Protein AF-A0A349W9L9-F1 (afdb_monomer_lite)

Foldseek 3Di:
DLVVVVVVVCVLCVVLVVQLVVCVVVVNNVSNVCSVVVVVVVVVVVLVVVQVVDDPHGPVVPDDPLCVLVVVLVVVLVVLVVVCVVVVDPDDDVNHDDPSVVVNVVSVVVSSVSCVVPVD

Radius of gyration: 16.45 Å; chains: 1; bounding box: 37×28×47 Å

Secondary structure (DSSP, 8-state):
-HHHHHHHHHHHHHHHHHHHHHHHHTT-HHHHHHHHHHHHHHHHHHHHHHHHH--SS-GGGSS-THHHHHHHHHHHHHHHHHHHHHH-----BTTTB-HHHHHHHHHHHHHHHHHHHH--

pLDDT: mean 88.68, std 7.07, range [53.38, 96.75]

Structure (mmCIF, N/CA/C/O backbone):
data_AF-A0A349W9L9-F1
#
_entry.id   AF-A0A349W9L9-F1
#
loop_
_atom_site.group_PDB
_atom_site.id
_atom_site.type_symbol
_atom_site.label_atom_id
_atom_site.label_alt_id
_atom_site.label_comp_id
_atom_site.label_asym_id
_atom_site.label_entity_id
_atom_site.label_seq_id
_atom_site.pdbx_PDB_ins_code
_atom_site.Cartn_x
_atom_site.Cartn_y
_atom_site.Cartn_z
_atom_site.occupancy
_atom_site.B_iso_or_equiv
_atom_site.auth_seq_id
_atom_site.auth_comp_id
_atom_site.auth_asym_id
_atom_site.auth_atom_id
_atom_site.pdbx_PDB_model_num
ATOM 1 N N . SER A 1 1 ? 17.376 -4.689 -6.499 1.00 69.44 1 SER A N 1
ATOM 2 C CA . SER A 1 1 ? 17.835 -4.721 -5.086 1.00 69.44 1 SER A CA 1
ATOM 3 C C . SER A 1 1 ? 16.663 -4.558 -4.128 1.00 69.44 1 SER A C 1
ATOM 5 O O . SER A 1 1 ? 16.180 -3.448 -3.914 1.00 69.44 1 SER A O 1
ATOM 7 N N . PHE A 1 2 ? 16.225 -5.676 -3.545 1.00 75.62 2 PHE A N 1
ATOM 8 C CA . PHE A 1 2 ? 15.116 -5.780 -2.587 1.00 75.62 2 PHE A CA 1
ATOM 9 C C . PHE A 1 2 ? 15.230 -4.829 -1.379 1.00 75.62 2 PHE A C 1
ATOM 11 O O . PHE A 1 2 ? 14.248 -4.221 -0.951 1.00 75.62 2 PHE A O 1
ATOM 18 N N . VAL A 1 3 ? 16.445 -4.661 -0.847 1.00 81.00 3 VAL A N 1
ATOM 19 C CA . VAL A 1 3 ? 16.697 -3.812 0.328 1.00 81.00 3 VAL A CA 1
ATOM 20 C C . VAL A 1 3 ? 16.388 -2.346 0.017 1.00 81.00 3 VAL A C 1
ATOM 22 O O . VAL A 1 3 ? 15.706 -1.687 0.796 1.00 81.00 3 VAL A O 1
ATOM 25 N N . GLY A 1 4 ? 16.813 -1.848 -1.150 1.00 83.38 4 GLY A N 1
ATOM 26 C CA . GLY A 1 4 ? 16.541 -0.470 -1.571 1.00 83.38 4 GLY A CA 1
ATOM 27 C C . GLY A 1 4 ? 15.044 -0.181 -1.691 1.00 83.38 4 GLY A C 1
ATOM 28 O O . GLY A 1 4 ? 14.569 0.809 -1.141 1.00 83.38 4 GLY A O 1
ATOM 29 N N . SER A 1 5 ? 14.283 -1.082 -2.323 1.00 80.69 5 SER A N 1
ATOM 30 C CA . SER A 1 5 ? 12.825 -0.941 -2.436 1.00 80.69 5 SER A CA 1
ATOM 31 C C . SER A 1 5 ? 12.119 -0.939 -1.079 1.00 80.69 5 SER A C 1
ATOM 33 O O . SER A 1 5 ? 11.183 -0.168 -0.889 1.00 80.69 5 SER A O 1
ATOM 35 N N . LEU A 1 6 ? 12.586 -1.742 -0.115 1.00 84.19 6 LEU A N 1
ATOM 36 C CA . LEU A 1 6 ? 12.011 -1.775 1.230 1.00 84.19 6 LEU A CA 1
ATOM 37 C C . LEU A 1 6 ? 12.249 -0.458 1.982 1.00 84.19 6 LEU A C 1
ATOM 39 O O . LEU A 1 6 ? 11.324 0.081 2.583 1.00 84.19 6 LEU A O 1
ATOM 43 N N . PHE A 1 7 ? 13.470 0.079 1.932 1.00 87.44 7 PHE A N 1
ATOM 44 C CA . PHE A 1 7 ? 13.791 1.350 2.588 1.00 87.44 7 PHE A CA 1
ATOM 45 C C . PHE A 1 7 ? 13.044 2.530 1.971 1.00 87.44 7 PHE A C 1
ATOM 47 O O . PHE A 1 7 ? 12.542 3.371 2.715 1.00 87.44 7 PHE A O 1
ATOM 54 N N . VAL A 1 8 ? 12.932 2.580 0.640 1.00 89.25 8 VAL A N 1
ATOM 55 C CA . VAL A 1 8 ? 12.140 3.610 -0.045 1.00 89.25 8 VAL A CA 1
ATOM 56 C C . VAL A 1 8 ? 10.678 3.515 0.384 1.00 89.25 8 VAL A C 1
ATOM 58 O O . VAL A 1 8 ? 10.137 4.513 0.844 1.00 89.25 8 VAL A O 1
ATOM 61 N N . ALA A 1 9 ? 10.078 2.318 0.343 1.00 86.12 9 ALA A N 1
ATOM 62 C CA . ALA A 1 9 ? 8.689 2.107 0.755 1.00 86.12 9 ALA A CA 1
ATOM 63 C C . ALA A 1 9 ? 8.432 2.538 2.209 1.00 86.12 9 ALA A C 1
ATOM 65 O O . ALA A 1 9 ? 7.428 3.190 2.496 1.00 86.12 9 ALA A O 1
ATOM 66 N N . MET A 1 10 ? 9.349 2.218 3.127 1.00 88.69 10 MET A N 1
AT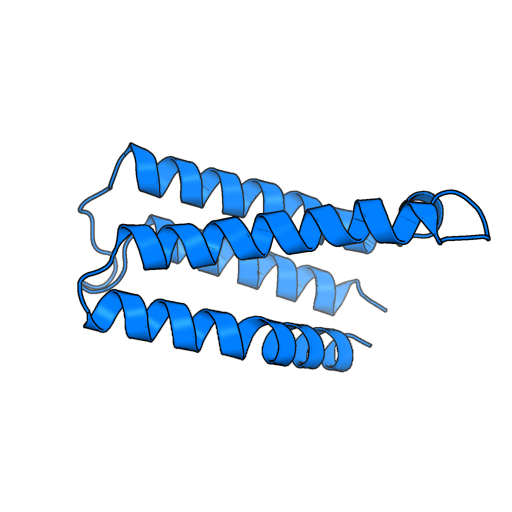OM 67 C CA . MET A 1 10 ? 9.291 2.672 4.520 1.00 88.69 10 MET A CA 1
ATOM 68 C C . MET A 1 10 ? 9.367 4.200 4.609 1.00 88.69 10 MET A C 1
ATOM 70 O O . MET A 1 10 ? 8.511 4.826 5.228 1.00 88.69 10 MET A O 1
ATOM 74 N N . ALA A 1 11 ? 10.358 4.819 3.965 1.00 91.44 11 ALA A N 1
ATOM 75 C CA . ALA A 1 11 ? 10.546 6.267 4.002 1.00 91.44 11 ALA A CA 1
ATOM 76 C C . ALA A 1 11 ? 9.323 7.027 3.466 1.00 91.44 11 ALA A C 1
ATOM 78 O O . ALA A 1 11 ? 8.933 8.036 4.050 1.00 91.44 11 ALA A O 1
ATOM 79 N N . THR A 1 12 ? 8.688 6.516 2.409 1.00 88.56 12 THR A N 1
ATOM 80 C CA . THR A 1 12 ? 7.496 7.116 1.797 1.00 88.56 12 THR A CA 1
ATOM 81 C C . THR A 1 12 ? 6.194 6.831 2.537 1.00 88.56 12 THR A C 1
ATOM 83 O O . THR A 1 12 ? 5.195 7.395 2.138 1.00 88.56 12 THR A O 1
ATOM 86 N N . THR A 1 13 ? 6.167 5.936 3.534 1.00 91.06 13 THR A N 1
ATOM 87 C CA . THR A 1 1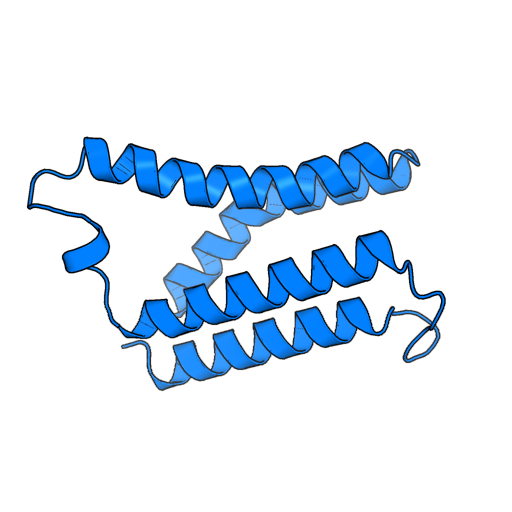3 ? 4.941 5.591 4.293 1.00 91.06 13 THR A CA 1
ATOM 88 C C . THR A 1 13 ? 4.983 6.036 5.757 1.00 91.06 13 THR A C 1
ATOM 90 O O . THR A 1 13 ? 3.957 6.070 6.443 1.00 91.06 13 THR A O 1
ATOM 93 N N . LEU A 1 14 ? 6.169 6.380 6.271 1.00 92.94 14 LEU A N 1
ATOM 94 C CA . LEU A 1 14 ? 6.349 6.912 7.623 1.00 92.94 14 LEU A CA 1
ATOM 95 C C . LEU A 1 14 ? 5.508 8.178 7.896 1.00 92.94 14 LEU A C 1
ATOM 97 O O . LEU A 1 14 ? 4.879 8.238 8.959 1.00 92.94 14 LEU A O 1
ATOM 101 N N . PRO A 1 15 ? 5.477 9.187 7.000 1.00 90.81 15 PRO A N 1
ATOM 102 C CA . PRO A 1 15 ? 4.669 10.390 7.204 1.00 90.81 15 PRO A CA 1
ATOM 103 C C . PRO A 1 15 ? 3.173 10.079 7.351 1.00 90.81 15 PRO A C 1
ATOM 105 O O . PRO A 1 15 ? 2.512 10.579 8.262 1.00 90.81 15 PRO A O 1
ATOM 108 N N . GLU A 1 16 ? 2.642 9.193 6.517 1.00 92.56 16 GLU A N 1
ATOM 109 C CA . GLU A 1 16 ? 1.245 8.770 6.506 1.00 92.56 16 GLU A CA 1
ATOM 110 C C . GLU A 1 16 ? 0.891 8.028 7.791 1.00 92.56 16 GLU A C 1
ATOM 112 O O . GLU A 1 16 ? -0.186 8.243 8.353 1.00 92.56 16 GLU A O 1
ATOM 117 N N . LEU A 1 17 ? 1.792 7.182 8.294 1.00 93.44 17 LEU A N 1
ATOM 118 C CA . LEU A 1 17 ? 1.623 6.526 9.590 1.00 93.44 17 LEU A CA 1
ATOM 119 C C . LEU A 1 17 ? 1.549 7.555 10.722 1.00 93.44 17 LEU A C 1
ATOM 121 O O . LEU A 1 17 ? 0.675 7.449 11.584 1.00 93.44 17 LEU A O 1
ATOM 125 N N . ALA A 1 18 ? 2.408 8.577 10.708 1.00 95.62 18 ALA A N 1
ATOM 126 C CA . ALA A 1 18 ? 2.390 9.639 11.711 1.00 95.62 18 ALA A CA 1
ATOM 127 C C . ALA A 1 18 ? 1.073 10.438 11.688 1.00 95.62 18 ALA A C 1
ATOM 129 O O . ALA A 1 18 ? 0.482 10.685 12.747 1.00 95.62 18 ALA A O 1
ATOM 130 N N . VAL A 1 19 ? 0.570 10.787 10.498 1.00 95.25 19 VAL A N 1
ATOM 131 C CA . VAL A 1 19 ? -0.720 11.479 10.321 1.00 95.25 19 VAL A CA 1
ATOM 132 C C . VAL A 1 19 ? -1.879 10.594 10.782 1.00 95.25 19 VAL A C 1
ATOM 134 O O . VAL A 1 19 ? -2.717 11.038 11.566 1.00 95.25 19 VAL A O 1
ATOM 137 N N . THR A 1 20 ? -1.893 9.323 10.378 1.00 94.75 20 THR A N 1
ATOM 138 C CA . THR A 1 20 ? -2.938 8.356 10.753 1.00 94.75 20 THR A CA 1
ATOM 139 C C . THR A 1 20 ? -3.002 8.172 12.269 1.00 94.75 20 THR A C 1
ATOM 141 O O . THR A 1 20 ? -4.077 8.262 12.859 1.00 94.75 20 THR A O 1
ATOM 144 N N . LEU A 1 21 ? -1.859 7.970 12.934 1.00 95.75 21 LEU A N 1
ATOM 145 C CA . LEU A 1 21 ? -1.794 7.828 14.392 1.00 95.75 21 LEU A CA 1
ATOM 146 C C . LEU A 1 21 ? -2.255 9.096 15.117 1.00 95.75 21 LEU A C 1
ATOM 148 O O . LEU A 1 21 ? -2.936 9.007 16.140 1.00 95.75 21 LEU A O 1
ATOM 152 N N . SER A 1 22 ? -1.907 10.269 14.592 1.00 96.75 22 SER A N 1
ATOM 153 C CA . SER A 1 22 ? -2.344 11.549 15.152 1.00 96.75 22 SER A CA 1
ATOM 154 C C . SER A 1 22 ? -3.858 11.726 15.020 1.00 96.75 22 SER A C 1
ATOM 156 O O . SER A 1 22 ? -4.519 12.051 16.004 1.00 96.75 22 SER A O 1
ATOM 158 N N . ALA A 1 23 ? -4.432 11.415 13.855 1.00 96.69 23 ALA A N 1
ATOM 159 C CA . ALA A 1 23 ? -5.876 11.449 13.628 1.00 96.69 23 ALA A CA 1
ATOM 160 C C . ALA A 1 23 ? -6.632 10.481 14.556 1.00 96.69 23 ALA A C 1
ATOM 162 O O . ALA A 1 23 ? -7.630 10.863 15.167 1.00 96.69 23 ALA A O 1
ATOM 163 N N . LEU A 1 24 ? -6.115 9.260 14.747 1.00 94.31 24 LEU A N 1
ATOM 164 C CA . LEU A 1 24 ? -6.674 8.288 15.693 1.00 94.31 24 LEU A CA 1
ATOM 165 C C . LEU A 1 24 ? -6.680 8.811 17.136 1.00 94.31 24 LEU A C 1
ATOM 167 O O . LEU A 1 24 ? -7.679 8.656 17.836 1.00 94.31 24 LEU A O 1
ATOM 171 N N . ARG A 1 25 ? -5.596 9.462 17.581 1.00 96.19 25 ARG A N 1
ATOM 172 C CA . ARG A 1 25 ? -5.505 10.068 18.925 1.00 96.19 25 ARG A CA 1
ATOM 173 C C . ARG A 1 25 ? -6.499 11.208 19.133 1.00 96.19 25 ARG A C 1
ATOM 175 O O . ARG A 1 25 ? -6.941 11.421 20.255 1.00 96.19 25 ARG A O 1
ATOM 182 N N . LEU A 1 26 ? -6.853 11.913 18.063 1.00 96.62 26 LEU A N 1
ATOM 183 C CA . LEU A 1 26 ? -7.852 12.982 18.069 1.00 96.62 26 LEU A CA 1
ATOM 184 C C . LEU A 1 26 ? -9.293 12.460 17.919 1.00 96.62 26 LEU A C 1
ATOM 186 O O . LEU A 1 26 ? -10.225 13.256 17.882 1.00 96.62 26 LEU A O 1
ATOM 190 N N . GLY A 1 27 ? -9.498 11.141 17.807 1.00 94.56 27 GLY A N 1
ATOM 191 C CA . GLY A 1 27 ? -10.815 10.545 17.555 1.00 94.56 27 GLY A CA 1
ATOM 192 C C . GLY A 1 27 ? -11.336 10.759 16.128 1.00 94.56 27 GLY A C 1
ATOM 193 O O . GLY A 1 27 ? -12.482 10.423 15.836 1.00 94.56 27 GLY A O 1
ATOM 194 N N . ALA A 1 28 ? -10.506 11.278 15.221 1.00 96.12 28 ALA A N 1
ATOM 195 C CA . ALA A 1 28 ? -10.853 11.576 13.836 1.00 96.12 28 ALA A CA 1
ATOM 196 C C . ALA A 1 28 ? -10.692 10.330 12.944 1.00 96.12 28 ALA A C 1
ATOM 198 O O . ALA A 1 28 ? -9.807 10.259 12.089 1.00 96.12 28 ALA A O 1
ATOM 199 N N . LEU A 1 29 ? -11.545 9.322 13.157 1.00 91.62 29 LEU A N 1
ATOM 200 C CA . LEU A 1 29 ? -11.491 8.044 12.431 1.00 91.62 29 LEU A CA 1
ATOM 201 C C . LEU A 1 29 ? -11.641 8.210 10.914 1.00 91.62 29 LEU A C 1
ATOM 203 O O . LEU A 1 29 ? -10.890 7.593 10.162 1.00 91.62 29 LEU A O 1
ATOM 207 N N . ASP A 1 30 ? -12.553 9.071 10.464 1.00 93.19 30 ASP A N 1
ATOM 208 C CA . ASP A 1 30 ? -12.776 9.301 9.031 1.00 93.19 30 ASP A CA 1
ATOM 209 C C . ASP A 1 30 ? -11.547 9.931 8.361 1.00 93.19 30 ASP A C 1
ATOM 211 O O . ASP A 1 30 ? -11.195 9.567 7.241 1.00 93.19 30 ASP A O 1
ATOM 215 N N . MET A 1 31 ? -10.831 10.807 9.076 1.00 95.81 31 MET A N 1
ATOM 216 C CA . MET A 1 31 ? -9.568 11.386 8.609 1.00 95.81 31 MET A CA 1
ATOM 217 C C . MET A 1 31 ? -8.465 10.328 8.532 1.00 95.81 31 MET A C 1
ATOM 219 O O . MET A 1 31 ? -7.723 10.289 7.555 1.00 95.81 31 MET A O 1
ATOM 223 N N . ALA A 1 32 ? -8.369 9.446 9.532 1.00 93.81 32 ALA A N 1
ATOM 224 C CA . ALA A 1 32 ? -7.399 8.354 9.527 1.00 93.81 32 ALA A CA 1
ATOM 225 C C . ALA A 1 32 ? -7.631 7.397 8.342 1.00 93.81 32 ALA A C 1
ATOM 227 O O . ALA A 1 32 ? -6.686 7.038 7.641 1.00 93.81 32 ALA A O 1
ATOM 228 N N . ILE A 1 33 ? -8.888 7.025 8.076 1.00 92.50 33 ILE A N 1
ATOM 229 C CA . ILE A 1 33 ? -9.261 6.170 6.938 1.00 92.50 33 ILE A CA 1
ATOM 230 C C . ILE A 1 33 ? -9.019 6.898 5.610 1.00 92.50 33 ILE A C 1
ATOM 232 O O . ILE A 1 33 ? -8.454 6.312 4.686 1.00 92.50 33 ILE A O 1
ATOM 236 N N . GLY A 1 34 ? -9.406 8.173 5.525 1.00 93.88 34 GLY A N 1
ATOM 237 C CA . GLY A 1 34 ? -9.200 9.012 4.347 1.00 93.88 34 GLY A CA 1
ATOM 238 C C . GLY A 1 34 ? -7.724 9.168 3.990 1.00 93.88 34 GLY A C 1
ATOM 239 O O . GLY A 1 34 ? -7.374 9.041 2.822 1.00 93.88 34 GLY A O 1
ATOM 240 N N . ASN A 1 35 ? -6.851 9.349 4.984 1.00 94.69 35 ASN A N 1
ATOM 241 C CA . ASN A 1 35 ? -5.403 9.377 4.786 1.00 94.69 35 ASN A CA 1
ATOM 242 C C . ASN A 1 35 ? -4.886 8.035 4.241 1.00 94.69 35 ASN A C 1
ATOM 244 O O . ASN A 1 35 ? -4.211 8.003 3.219 1.00 94.69 35 ASN A O 1
ATOM 248 N N . LEU A 1 36 ? -5.260 6.912 4.867 1.00 91.75 36 LEU A N 1
ATOM 249 C CA . LEU A 1 36 ? -4.803 5.583 4.445 1.00 91.75 36 LEU A CA 1
ATOM 250 C C . LEU A 1 36 ? -5.219 5.233 3.007 1.00 91.75 36 LEU A C 1
ATOM 252 O O . LEU A 1 36 ? -4.393 4.775 2.216 1.00 91.75 36 LEU A O 1
ATOM 256 N N . LEU A 1 37 ? -6.495 5.418 2.659 1.00 92.44 37 LEU A N 1
ATOM 257 C CA . LEU A 1 37 ? -7.002 5.078 1.325 1.00 92.44 37 LEU A CA 1
ATOM 258 C C . LEU A 1 37 ? -6.609 6.124 0.278 1.00 92.44 37 LEU A C 1
ATOM 260 O O . LEU A 1 37 ? -6.258 5.761 -0.845 1.00 92.44 37 LEU A O 1
ATOM 264 N N . GLY A 1 38 ? -6.622 7.404 0.652 1.00 93.62 38 GLY A N 1
ATOM 265 C CA . GLY A 1 38 ? -6.239 8.517 -0.211 1.00 93.62 38 GLY A CA 1
ATOM 266 C C . GLY A 1 38 ? -4.783 8.432 -0.655 1.00 93.62 38 GLY A C 1
ATOM 267 O O . GLY A 1 38 ? -4.518 8.555 -1.848 1.00 93.62 38 GLY A O 1
ATOM 268 N N . SER A 1 39 ? -3.849 8.127 0.253 1.00 92.50 39 SER A N 1
ATOM 269 C CA . SER A 1 39 ? -2.432 7.960 -0.104 1.00 92.50 39 SER A CA 1
ATOM 270 C C . SER A 1 39 ? -2.199 6.769 -1.038 1.00 92.50 39 SER A C 1
ATOM 272 O O . SER A 1 39 ? -1.421 6.874 -1.982 1.00 92.50 39 SER A O 1
ATOM 274 N N . ASN A 1 40 ? -2.915 5.651 -0.854 1.00 92.00 40 ASN A N 1
ATOM 275 C CA . ASN A 1 40 ? -2.837 4.521 -1.791 1.00 92.00 40 ASN A CA 1
ATOM 276 C C . ASN A 1 40 ? -3.356 4.896 -3.188 1.00 92.00 40 ASN A C 1
ATOM 278 O O . ASN A 1 40 ? -2.735 4.544 -4.189 1.00 92.00 40 ASN A O 1
ATOM 282 N N . LEU A 1 41 ? -4.465 5.637 -3.265 1.00 93.62 41 LEU A N 1
ATOM 283 C CA . LEU A 1 41 ? -5.003 6.127 -4.534 1.00 93.62 41 LEU A CA 1
ATOM 284 C C . LEU A 1 41 ? -4.044 7.112 -5.218 1.00 93.62 41 LEU A C 1
ATOM 286 O O . LEU A 1 41 ? -3.826 7.026 -6.427 1.00 93.62 41 LEU A O 1
ATOM 290 N N . PHE A 1 42 ? -3.449 8.025 -4.449 1.00 93.25 42 PHE A N 1
ATOM 291 C CA . PHE A 1 42 ? -2.462 8.981 -4.942 1.00 93.25 42 PHE A CA 1
ATOM 292 C C . PHE A 1 42 ? -1.235 8.276 -5.531 1.00 93.25 42 PHE A C 1
ATOM 294 O O . PHE A 1 42 ? -0.833 8.603 -6.645 1.00 93.25 42 PHE A O 1
ATOM 301 N N . ASN A 1 43 ? -0.717 7.243 -4.859 1.00 91.31 43 ASN A N 1
ATOM 302 C CA . ASN A 1 43 ? 0.414 6.453 -5.353 1.00 91.31 43 ASN A CA 1
ATOM 303 C C . ASN A 1 43 ? 0.133 5.812 -6.722 1.00 91.31 43 ASN A C 1
ATOM 305 O O . ASN A 1 43 ? 0.985 5.859 -7.603 1.00 91.31 43 ASN A O 1
ATOM 309 N N . VAL A 1 44 ? -1.065 5.254 -6.934 1.00 90.69 44 VAL A N 1
ATOM 310 C CA . VAL A 1 44 ? -1.450 4.695 -8.246 1.00 90.69 44 VAL A CA 1
ATOM 311 C C . VAL A 1 44 ? -1.636 5.800 -9.287 1.00 90.69 44 VAL A C 1
ATOM 313 O O . VAL A 1 44 ? -1.254 5.637 -10.443 1.00 90.69 44 VAL A O 1
ATOM 316 N N . THR A 1 45 ? -2.189 6.943 -8.881 1.00 93.50 45 THR A N 1
ATOM 317 C CA . THR A 1 45 ? -2.402 8.091 -9.774 1.00 93.50 45 THR A CA 1
ATOM 318 C C . THR A 1 45 ? -1.079 8.657 -10.283 1.00 93.50 45 THR A C 1
ATOM 320 O O . THR A 1 45 ? -0.984 8.984 -11.463 1.00 93.50 45 THR A O 1
ATOM 323 N N . ILE A 1 46 ? -0.045 8.725 -9.436 1.00 93.19 46 ILE A N 1
ATOM 324 C CA . ILE A 1 46 ? 1.291 9.173 -9.853 1.00 93.19 46 ILE A CA 1
ATOM 325 C C . ILE A 1 46 ? 1.833 8.300 -10.980 1.00 93.19 46 ILE A C 1
ATOM 327 O O . ILE A 1 46 ? 2.357 8.852 -11.933 1.00 93.19 46 ILE A O 1
ATOM 331 N N . VAL A 1 47 ? 1.639 6.978 -10.949 1.00 90.94 47 VAL A N 1
ATOM 332 C CA . VAL A 1 47 ? 2.113 6.098 -12.034 1.00 90.94 47 VAL A CA 1
ATOM 333 C C . VAL A 1 47 ? 1.488 6.476 -13.383 1.00 90.94 47 VAL A C 1
ATOM 335 O O . VAL A 1 47 ? 2.172 6.471 -14.402 1.00 90.94 47 VAL A O 1
ATOM 338 N N . ALA A 1 48 ? 0.205 6.849 -13.399 1.00 90.69 48 ALA A N 1
ATOM 339 C CA . ALA A 1 48 ? -0.460 7.314 -14.617 1.00 90.69 48 ALA A CA 1
ATOM 340 C C . ALA A 1 48 ? 0.067 8.679 -15.091 1.00 90.69 48 ALA A C 1
ATOM 342 O O . ALA A 1 48 ? 0.132 8.939 -16.290 1.00 90.69 48 ALA A O 1
ATOM 343 N N . VAL A 1 49 ? 0.447 9.555 -14.158 1.00 93.25 49 VAL A N 1
ATOM 344 C CA . VAL A 1 49 ? 1.102 10.828 -1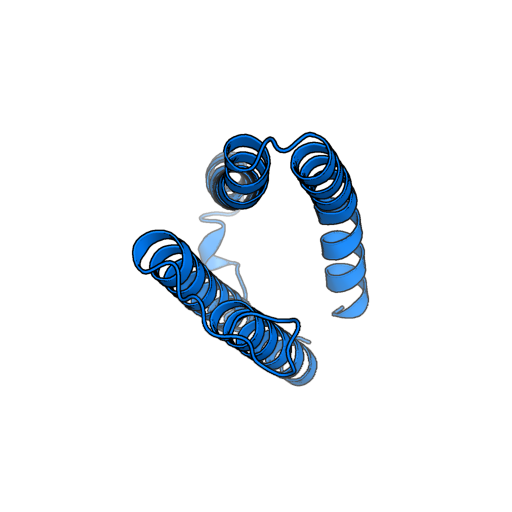4.484 1.00 93.25 49 VAL A CA 1
ATOM 345 C C . VAL A 1 49 ? 2.518 10.584 -15.008 1.00 93.25 49 VAL A C 1
ATOM 347 O O . VAL A 1 49 ? 2.898 11.189 -16.005 1.00 93.25 49 VAL A O 1
ATOM 350 N N . ASP A 1 50 ? 3.278 9.681 -14.392 1.00 92.19 50 ASP A N 1
ATOM 351 C CA . ASP A 1 50 ? 4.640 9.321 -14.791 1.00 92.19 50 ASP A CA 1
ATOM 352 C C . ASP A 1 50 ? 4.676 8.740 -16.210 1.00 92.19 50 ASP A C 1
ATOM 354 O O . ASP A 1 50 ? 5.574 9.077 -16.984 1.00 92.19 50 ASP A O 1
ATOM 358 N N . ASP A 1 51 ? 3.669 7.945 -16.587 1.00 91.75 51 ASP A N 1
ATOM 359 C CA . ASP A 1 51 ? 3.514 7.405 -17.945 1.00 91.75 51 ASP A CA 1
ATOM 360 C C . ASP A 1 51 ? 3.440 8.520 -19.008 1.00 91.75 51 ASP A C 1
ATOM 362 O O . ASP A 1 51 ? 4.020 8.389 -20.082 1.00 91.75 51 ASP A O 1
ATOM 366 N N . LEU A 1 52 ? 2.845 9.680 -18.691 1.00 90.88 52 LEU A N 1
ATOM 367 C CA . LEU A 1 52 ? 2.780 10.829 -19.610 1.00 90.88 52 LEU A CA 1
ATOM 368 C C . LEU A 1 52 ? 4.160 11.441 -19.908 1.00 90.88 52 LEU A C 1
ATOM 370 O O . LEU A 1 52 ? 4.369 12.030 -20.971 1.00 90.88 52 LEU A O 1
ATOM 374 N N . PHE A 1 53 ? 5.101 11.331 -18.971 1.00 92.31 53 PHE A N 1
ATOM 375 C CA . PHE A 1 53 ? 6.464 11.848 -19.115 1.00 92.31 53 PHE A CA 1
ATOM 376 C C . PHE A 1 53 ? 7.465 10.770 -19.553 1.00 92.31 53 PHE A C 1
ATOM 378 O O . PHE A 1 53 ? 8.621 11.092 -19.861 1.00 92.31 53 PHE A O 1
ATOM 385 N N . TYR A 1 54 ? 7.036 9.508 -19.615 1.00 91.69 54 TYR A N 1
ATOM 386 C CA . TYR A 1 54 ? 7.860 8.384 -20.025 1.00 91.69 54 TYR A CA 1
ATOM 387 C C . TYR A 1 54 ? 8.058 8.389 -21.549 1.00 91.69 54 TYR A C 1
ATOM 389 O O . TYR A 1 54 ? 7.140 8.210 -22.339 1.00 91.69 54 TYR A O 1
ATOM 397 N N . ARG A 1 55 ? 9.294 8.658 -21.985 1.00 86.94 55 ARG A N 1
ATOM 398 C CA . ARG A 1 55 ? 9.658 8.813 -23.410 1.00 86.94 55 ARG A CA 1
ATOM 399 C C . ARG A 1 55 ? 9.920 7.510 -24.182 1.00 86.94 55 ARG A C 1
ATOM 401 O O . ARG A 1 55 ? 9.709 7.527 -25.393 1.00 86.94 55 ARG A O 1
ATOM 408 N N . PRO A 1 56 ? 10.426 6.423 -23.564 1.00 84.62 56 PRO A N 1
ATOM 409 C CA . PRO A 1 56 ? 10.746 5.195 -24.297 1.00 84.62 56 PRO A CA 1
ATOM 410 C C . PRO A 1 56 ? 9.538 4.424 -24.852 1.00 84.62 56 PRO A C 1
ATOM 412 O O . PRO A 1 56 ? 9.725 3.593 -25.738 1.00 84.62 56 PRO A O 1
ATOM 415 N N . GLY A 1 57 ? 8.316 4.687 -24.377 1.00 85.12 57 GLY A N 1
ATOM 416 C CA . GLY A 1 57 ? 7.121 3.946 -24.780 1.00 85.12 57 GLY A CA 1
ATOM 417 C C . GLY A 1 57 ? 6.033 3.991 -23.712 1.00 85.12 57 GLY A C 1
ATOM 418 O O . GLY A 1 57 ? 5.848 5.018 -23.072 1.00 85.12 57 GLY A O 1
ATOM 419 N N . VAL A 1 58 ? 5.324 2.877 -23.523 1.00 86.38 58 VAL A N 1
ATOM 420 C CA . VAL A 1 58 ? 4.375 2.691 -22.413 1.00 86.38 58 VAL A CA 1
ATOM 421 C C . VAL A 1 58 ? 5.120 2.163 -21.190 1.00 86.38 58 VAL A C 1
ATOM 423 O O . VAL A 1 58 ? 5.742 1.103 -21.256 1.00 86.38 58 VAL A O 1
ATOM 426 N N . LEU A 1 59 ? 5.019 2.856 -20.059 1.00 88.12 59 LEU A N 1
ATOM 427 C CA . LEU A 1 59 ? 5.747 2.527 -18.832 1.00 88.12 59 LEU A CA 1
ATOM 428 C C . LEU A 1 59 ? 5.462 1.094 -18.370 1.00 88.12 59 LEU A C 1
ATOM 430 O O . LEU A 1 59 ? 6.361 0.390 -17.921 1.00 88.12 59 LEU A O 1
ATOM 434 N N . LEU A 1 60 ? 4.225 0.624 -18.551 1.00 85.12 60 LEU A N 1
ATOM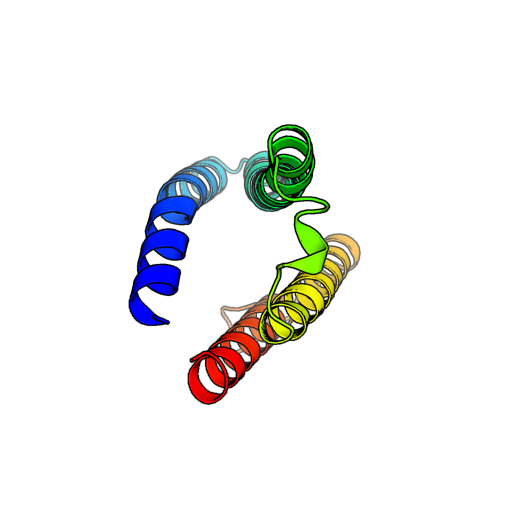 435 C CA . LEU A 1 60 ? 3.816 -0.733 -18.182 1.00 85.12 60 LEU A CA 1
ATOM 436 C C . LEU A 1 60 ? 4.435 -1.843 -19.048 1.00 85.12 60 LEU A C 1
ATOM 438 O O . LEU A 1 60 ? 4.458 -2.984 -18.591 1.00 85.12 60 LEU A O 1
ATOM 442 N N . ALA A 1 61 ? 4.929 -1.560 -20.260 1.00 85.44 61 ALA A N 1
ATOM 443 C CA . ALA A 1 61 ? 5.593 -2.587 -21.075 1.00 85.44 61 ALA A CA 1
ATOM 444 C C . ALA A 1 61 ? 7.016 -2.894 -20.593 1.00 85.44 61 ALA A C 1
ATOM 446 O O . ALA A 1 61 ? 7.495 -4.006 -20.799 1.00 85.44 61 ALA A O 1
ATOM 447 N N . ASP A 1 62 ? 7.660 -1.938 -19.921 1.00 84.12 62 ASP A N 1
ATOM 448 C CA . ASP A 1 62 ? 9.021 -2.079 -19.394 1.00 84.12 62 ASP A CA 1
ATOM 449 C C . ASP A 1 62 ? 9.049 -2.595 -17.941 1.00 84.12 62 ASP A C 1
ATOM 451 O O . ASP A 1 62 ? 10.112 -2.842 -17.364 1.00 84.12 62 ASP A O 1
ATOM 455 N N . VAL A 1 63 ? 7.878 -2.794 -17.327 1.00 84.62 63 VAL A N 1
ATOM 456 C CA . VAL A 1 63 ? 7.744 -3.331 -15.969 1.00 84.62 63 VAL A CA 1
ATOM 457 C C . VAL A 1 63 ? 7.990 -4.844 -15.959 1.00 84.62 63 VAL A C 1
ATOM 459 O O . VAL A 1 63 ? 7.367 -5.612 -16.689 1.00 84.62 63 VAL A O 1
ATOM 462 N N . SER A 1 64 ? 8.865 -5.299 -15.057 1.00 84.69 64 SER A N 1
ATOM 463 C CA . SER A 1 64 ? 9.105 -6.729 -14.827 1.00 84.69 64 SER A CA 1
ATOM 464 C C . SER A 1 64 ? 7.837 -7.462 -14.371 1.00 84.69 64 SER A C 1
ATOM 466 O O . SER A 1 64 ? 7.105 -6.985 -13.500 1.00 84.69 64 SER A O 1
ATOM 468 N N . LEU A 1 65 ? 7.638 -8.688 -14.873 1.00 81.06 65 LEU A N 1
ATOM 469 C CA . LEU A 1 65 ? 6.527 -9.572 -14.490 1.00 81.06 65 LEU A CA 1
ATOM 470 C C . LEU A 1 65 ? 6.465 -9.854 -12.980 1.00 81.06 65 LEU A C 1
ATOM 472 O O . LEU A 1 65 ? 5.395 -10.161 -12.459 1.00 81.06 65 LEU A O 1
ATOM 476 N N . VAL A 1 66 ? 7.576 -9.698 -12.252 1.00 79.50 66 VAL A N 1
ATOM 477 C CA . VAL A 1 66 ? 7.609 -9.830 -10.784 1.00 79.50 66 VAL A CA 1
ATOM 478 C C . VAL A 1 66 ? 6.675 -8.815 -10.108 1.00 79.50 66 VAL A C 1
ATOM 480 O O . VAL A 1 66 ? 6.053 -9.129 -9.093 1.00 79.50 66 VAL A O 1
ATOM 483 N N . HIS A 1 67 ? 6.483 -7.627 -10.691 1.00 83.62 67 HIS A N 1
ATOM 484 C CA . HIS A 1 67 ? 5.578 -6.611 -10.145 1.00 83.62 67 HIS A CA 1
ATOM 485 C C . HIS A 1 67 ? 4.092 -6.954 -10.319 1.00 83.62 67 HIS A C 1
ATOM 487 O O . HIS A 1 67 ? 3.264 -6.398 -9.597 1.00 83.62 67 HIS A O 1
ATOM 493 N N . ALA A 1 68 ? 3.738 -7.906 -11.193 1.00 86.44 68 ALA A N 1
ATOM 494 C CA . ALA A 1 68 ? 2.363 -8.395 -11.307 1.00 86.44 68 ALA A CA 1
ATOM 495 C C . ALA A 1 68 ? 1.894 -9.067 -10.004 1.00 86.44 68 ALA A C 1
ATOM 497 O O . ALA A 1 68 ? 0.741 -8.910 -9.599 1.00 86.44 68 ALA A O 1
ATOM 498 N N . VAL A 1 69 ? 2.804 -9.747 -9.295 1.00 88.19 69 VAL A N 1
ATOM 499 C CA . VAL A 1 69 ? 2.525 -10.331 -7.975 1.00 88.19 69 VAL A CA 1
ATOM 500 C C . VAL A 1 69 ? 2.204 -9.230 -6.964 1.00 88.19 69 VAL A C 1
ATOM 502 O O . VAL A 1 69 ? 1.185 -9.308 -6.275 1.00 88.19 69 VAL A O 1
ATOM 505 N N . THR A 1 70 ? 2.997 -8.158 -6.942 1.00 89.38 70 THR A N 1
ATOM 506 C CA . THR A 1 70 ? 2.752 -6.997 -6.075 1.00 89.38 70 THR A CA 1
ATOM 507 C C . THR A 1 70 ? 1.423 -6.316 -6.395 1.00 89.38 70 THR A C 1
ATOM 509 O O . THR A 1 70 ? 0.661 -6.013 -5.478 1.00 89.38 70 THR A O 1
ATOM 512 N N . ALA A 1 71 ? 1.095 -6.137 -7.678 1.00 90.56 71 ALA A N 1
ATOM 513 C CA . ALA A 1 71 ? -0.174 -5.552 -8.108 1.00 90.56 71 ALA A CA 1
ATOM 514 C C . ALA A 1 71 ? -1.377 -6.415 -7.691 1.00 90.56 71 ALA A C 1
ATOM 516 O O . ALA A 1 71 ? -2.342 -5.906 -7.123 1.00 90.56 71 ALA A O 1
ATOM 517 N N . SER A 1 72 ? -1.305 -7.733 -7.904 1.00 92.12 72 SER A N 1
ATOM 518 C CA . SER A 1 72 ? -2.366 -8.659 -7.486 1.00 92.12 72 SER A CA 1
ATOM 519 C C . SER A 1 72 ? -2.560 -8.670 -5.965 1.00 92.12 72 SER A C 1
ATOM 521 O O . SER A 1 72 ? -3.692 -8.615 -5.484 1.00 92.12 72 SER A O 1
ATOM 523 N N . SER A 1 73 ? -1.467 -8.639 -5.201 1.00 92.75 73 SER A N 1
ATOM 524 C CA . SER A 1 73 ? -1.502 -8.571 -3.738 1.00 92.75 73 SER A CA 1
ATOM 525 C C . SER A 1 73 ? -2.117 -7.261 -3.250 1.00 92.75 73 SER A C 1
ATOM 527 O O . SER A 1 73 ? -2.939 -7.279 -2.336 1.00 92.75 73 SER A O 1
ATOM 529 N N . ALA A 1 74 ? -1.787 -6.134 -3.890 1.00 92.62 74 ALA A N 1
ATOM 530 C CA . ALA A 1 74 ? -2.387 -4.838 -3.591 1.00 92.62 74 ALA A CA 1
ATOM 531 C C . ALA A 1 74 ? -3.909 -4.855 -3.813 1.00 92.62 74 ALA A C 1
ATOM 533 O O . ALA A 1 74 ? -4.650 -4.443 -2.925 1.00 92.62 74 ALA A O 1
ATOM 534 N N . ILE A 1 75 ? -4.386 -5.423 -4.928 1.00 94.75 75 ILE A N 1
ATOM 535 C CA . ILE A 1 75 ? -5.826 -5.579 -5.210 1.00 94.75 75 ILE A CA 1
ATOM 536 C C . ILE A 1 75 ? -6.516 -6.401 -4.114 1.00 94.75 75 ILE A C 1
ATOM 538 O O . ILE A 1 75 ? -7.558 -5.992 -3.598 1.00 94.75 75 ILE A O 1
ATOM 542 N N . VAL A 1 76 ? -5.928 -7.535 -3.719 1.00 96.25 76 VAL A N 1
ATOM 543 C CA . VAL A 1 76 ? -6.471 -8.387 -2.647 1.00 96.25 76 VAL A CA 1
ATOM 544 C C . VAL A 1 76 ? -6.523 -7.632 -1.319 1.00 96.25 76 VAL A C 1
ATOM 546 O O . VAL A 1 76 ? -7.546 -7.667 -0.634 1.00 96.25 76 VAL A O 1
ATOM 549 N N . MET A 1 77 ? -5.457 -6.915 -0.956 1.00 95.31 77 MET A N 1
ATOM 550 C CA . MET A 1 77 ? -5.412 -6.122 0.274 1.00 95.31 77 MET A CA 1
ATOM 551 C C . MET A 1 77 ? -6.446 -4.993 0.269 1.00 95.31 77 MET A C 1
ATOM 553 O O . MET A 1 77 ? -7.157 -4.817 1.258 1.00 95.31 77 MET A O 1
ATOM 557 N N . THR A 1 78 ? -6.597 -4.264 -0.837 1.00 94.38 78 THR A N 1
ATOM 558 C CA . THR A 1 78 ? -7.637 -3.236 -0.970 1.00 94.38 78 THR A CA 1
ATOM 559 C C . THR A 1 78 ? -9.030 -3.850 -0.845 1.00 94.38 78 THR A C 1
ATOM 561 O O . THR A 1 78 ? -9.863 -3.315 -0.116 1.00 94.38 78 THR A O 1
ATOM 564 N N . GLY A 1 79 ? -9.276 -5.007 -1.464 1.00 94.62 79 GLY A N 1
ATOM 565 C CA . GLY A 1 79 ? -10.535 -5.740 -1.322 1.00 94.62 79 GLY A CA 1
ATOM 566 C C . GLY A 1 79 ? -10.833 -6.125 0.130 1.00 94.62 79 GLY A C 1
ATOM 567 O O . GLY A 1 79 ? -11.926 -5.858 0.628 1.00 94.62 79 GLY A O 1
ATOM 568 N N . LEU A 1 80 ? -9.849 -6.676 0.847 1.00 94.38 80 LEU A N 1
ATOM 569 C CA . LEU A 1 80 ? -9.976 -7.004 2.272 1.00 94.38 80 LEU A CA 1
ATOM 570 C C . LEU A 1 80 ? -10.246 -5.763 3.131 1.00 94.38 80 LEU A C 1
ATOM 572 O O . LEU A 1 80 ? -11.090 -5.814 4.027 1.00 94.38 80 LEU A O 1
ATOM 576 N N . ALA A 1 81 ? -9.573 -4.645 2.854 1.00 93.00 81 ALA A N 1
ATOM 577 C CA . ALA A 1 81 ? -9.799 -3.386 3.557 1.00 93.00 81 ALA A CA 1
ATOM 578 C C . ALA A 1 81 ? -11.228 -2.863 3.335 1.00 93.00 81 ALA A C 1
ATOM 580 O O . ALA A 1 81 ? -11.897 -2.486 4.298 1.00 93.00 81 ALA A O 1
ATOM 581 N N . VAL A 1 82 ? -11.730 -2.909 2.096 1.00 92.62 82 VAL A N 1
ATOM 582 C CA . VAL A 1 82 ? -13.113 -2.538 1.757 1.00 92.62 82 VAL A CA 1
ATOM 583 C C . VAL A 1 82 ? -14.110 -3.436 2.494 1.00 92.62 82 VAL A C 1
ATOM 585 O O . VAL A 1 82 ? -15.011 -2.925 3.157 1.00 92.62 82 VAL A O 1
ATOM 588 N N . VAL A 1 83 ? -13.923 -4.759 2.467 1.00 92.12 83 VAL A N 1
ATOM 589 C CA . VAL A 1 83 ? -14.764 -5.711 3.219 1.00 92.12 83 VAL A CA 1
ATOM 590 C C . VAL A 1 83 ? -14.747 -5.389 4.717 1.00 92.12 83 VAL A C 1
ATOM 592 O O . VAL A 1 83 ? -15.805 -5.309 5.340 1.00 92.12 83 VAL A O 1
ATOM 595 N N . GLY A 1 84 ? -13.575 -5.131 5.301 1.00 90.50 84 GLY A N 1
ATOM 596 C CA . GLY A 1 84 ? -13.456 -4.758 6.712 1.00 90.50 84 GLY A CA 1
ATOM 597 C C . GLY A 1 84 ? -14.176 -3.456 7.066 1.00 90.50 84 GLY A C 1
ATOM 598 O O . GLY A 1 84 ? -14.788 -3.368 8.131 1.00 90.50 84 GLY A O 1
ATOM 599 N N . LEU A 1 85 ? -14.159 -2.468 6.169 1.00 89.44 85 LEU A N 1
ATOM 600 C CA . LEU A 1 85 ? -14.851 -1.190 6.355 1.00 89.44 85 LEU A CA 1
ATOM 601 C C . LEU A 1 85 ? -16.377 -1.316 6.255 1.00 89.44 85 LEU A C 1
ATOM 603 O O . LEU A 1 85 ? -17.078 -0.661 7.029 1.00 89.44 85 LEU A O 1
ATOM 607 N N . PHE A 1 86 ? -16.885 -2.153 5.343 1.00 89.88 86 PHE A N 1
ATOM 608 C CA . PHE A 1 86 ? -18.323 -2.373 5.144 1.00 89.88 86 PHE A CA 1
ATOM 609 C C . PHE A 1 86 ? -18.941 -3.254 6.228 1.00 89.88 86 PHE A C 1
ATOM 611 O O . PHE A 1 86 ? -19.945 -2.883 6.831 1.00 89.88 86 PHE A O 1
ATOM 618 N N . PHE A 1 87 ? -18.344 -4.416 6.492 1.00 88.00 87 PHE A N 1
ATOM 619 C CA . PHE A 1 87 ? -18.910 -5.390 7.427 1.00 88.00 87 PHE A CA 1
ATOM 620 C C . PHE A 1 87 ? -18.583 -5.075 8.889 1.00 88.00 87 PHE A C 1
ATOM 622 O O . PHE A 1 87 ? -19.224 -5.625 9.782 1.00 88.00 87 PHE A O 1
ATOM 629 N N . ARG A 1 88 ? -17.595 -4.198 9.137 1.00 83.00 88 ARG A N 1
ATOM 630 C CA . ARG A 1 88 ? -17.066 -3.827 10.462 1.00 83.00 88 ARG A CA 1
ATOM 631 C C . ARG A 1 88 ? -17.056 -5.000 11.453 1.00 83.00 88 ARG A C 1
ATOM 633 O O . ARG A 1 88 ? -17.705 -4.913 12.503 1.00 83.00 88 ARG A O 1
ATOM 640 N N . PRO A 1 89 ? -16.343 -6.098 11.136 1.00 78.56 89 PRO A N 1
ATOM 641 C CA . PRO A 1 89 ? -16.284 -7.258 12.013 1.00 78.56 89 PRO A CA 1
ATOM 642 C C . PRO A 1 89 ? -15.811 -6.838 13.412 1.00 78.56 89 PRO A C 1
ATOM 644 O O . PRO A 1 89 ? -14.800 -6.152 13.563 1.00 78.56 89 PRO A O 1
ATOM 647 N N . ARG A 1 90 ? -16.578 -7.191 14.450 1.00 76.56 90 ARG A N 1
ATOM 648 C CA . ARG A 1 90 ? -16.225 -6.923 15.860 1.00 76.56 90 ARG A CA 1
ATOM 649 C C . ARG A 1 90 ? -15.415 -8.056 16.493 1.00 76.56 90 ARG A C 1
ATOM 651 O O . ARG A 1 90 ? -15.259 -8.104 17.714 1.00 76.56 90 ARG A O 1
ATOM 658 N N . ASP A 1 91 ? -14.916 -8.972 15.681 1.00 79.06 91 ASP A N 1
ATOM 659 C CA . ASP A 1 91 ? -14.094 -10.082 16.119 1.00 79.06 91 ASP A CA 1
ATOM 660 C C . ASP A 1 91 ? -12.672 -9.619 16.458 1.00 79.06 91 ASP A C 1
ATOM 662 O O . ASP A 1 91 ? -12.130 -8.661 15.905 1.00 79.06 91 ASP A O 1
ATOM 666 N N . ARG A 1 92 ? -12.065 -10.292 17.437 1.00 76.81 92 ARG A N 1
ATOM 667 C CA . ARG A 1 92 ? -10.690 -10.020 17.853 1.00 76.81 92 ARG A CA 1
ATOM 668 C C . ARG A 1 92 ? -9.893 -11.306 17.900 1.00 76.81 92 ARG A C 1
ATOM 670 O O . ARG A 1 92 ? -10.117 -12.163 18.751 1.00 76.81 92 ARG A O 1
ATOM 677 N N . VAL A 1 93 ? -8.903 -11.384 17.028 1.00 73.88 93 VAL A N 1
ATOM 678 C CA . VAL A 1 93 ? -7.809 -12.343 17.087 1.00 73.88 93 VAL A CA 1
ATOM 679 C C . VAL A 1 93 ? -6.831 -11.884 18.173 1.00 73.88 93 VAL A C 1
ATOM 681 O O . VAL A 1 93 ? -6.497 -10.701 18.283 1.00 73.88 93 VAL A O 1
ATOM 684 N N . LEU A 1 94 ? -6.416 -12.815 19.039 1.00 70.38 94 LEU A N 1
ATOM 685 C CA . LEU A 1 94 ? -5.497 -12.556 20.162 1.00 70.38 94 LEU A CA 1
ATOM 686 C C . LEU A 1 94 ? -5.941 -11.404 21.091 1.00 70.38 94 LEU A C 1
ATOM 688 O O . LEU A 1 94 ? -5.112 -10.710 21.671 1.00 70.38 94 LEU A O 1
ATOM 692 N N . ARG A 1 95 ? -7.258 -11.182 21.231 1.00 70.94 95 ARG A N 1
ATOM 693 C CA . ARG A 1 95 ? -7.895 -10.117 22.045 1.00 70.94 95 ARG A CA 1
ATOM 694 C C . ARG A 1 95 ? -7.577 -8.667 21.634 1.00 70.94 95 ARG A C 1
ATOM 696 O O . ARG A 1 95 ? -8.204 -7.747 22.165 1.00 70.94 95 ARG A O 1
ATOM 703 N N . ALA A 1 96 ? -6.692 -8.450 20.662 1.00 72.38 96 ALA A N 1
ATOM 704 C CA . ALA A 1 96 ? -6.196 -7.124 20.298 1.00 72.38 96 ALA A CA 1
ATOM 705 C C . ALA A 1 96 ? -6.392 -6.755 18.818 1.00 72.38 96 ALA A C 1
ATOM 707 O O . ALA A 1 96 ? -6.608 -5.581 18.531 1.00 72.38 96 ALA A O 1
ATOM 708 N N . VAL A 1 97 ? -6.356 -7.719 17.889 1.00 83.81 97 VAL A N 1
ATOM 709 C CA . VAL A 1 97 ? -6.256 -7.443 16.443 1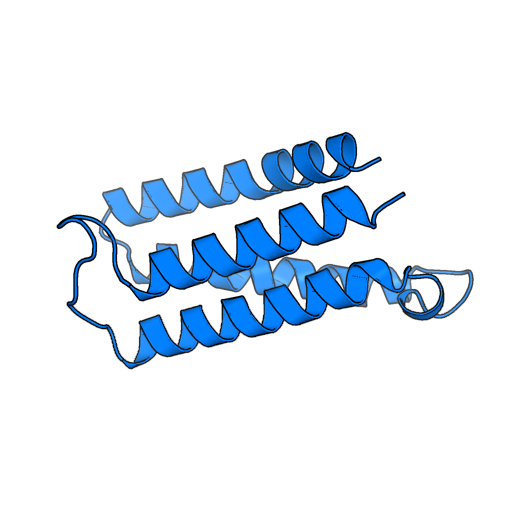.00 83.81 97 VAL A CA 1
ATOM 710 C C . VAL A 1 97 ? -7.487 -7.969 15.705 1.00 83.81 97 VAL A C 1
ATOM 712 O O . VAL A 1 97 ? -7.921 -9.086 15.960 1.00 83.81 97 VAL A O 1
ATOM 715 N N . GLY A 1 98 ? -8.067 -7.189 14.791 1.00 86.94 98 GLY A N 1
ATOM 716 C CA . GLY A 1 98 ? -9.177 -7.661 13.952 1.00 86.94 98 GLY A CA 1
ATOM 717 C C . GLY A 1 98 ? -8.718 -8.730 12.954 1.00 86.94 98 GLY A C 1
ATOM 718 O O . GLY A 1 98 ? -7.595 -8.663 12.451 1.00 86.94 98 GLY A O 1
ATOM 719 N N . SER A 1 99 ? -9.574 -9.701 12.631 1.00 87.00 99 SER A N 1
ATOM 720 C CA . SER A 1 99 ? -9.248 -10.760 11.657 1.00 87.00 99 SER A CA 1
ATOM 721 C C . SER A 1 99 ? -8.858 -10.206 10.286 1.00 87.00 99 SER A C 1
ATOM 723 O O . SER A 1 99 ? -7.916 -10.697 9.668 1.00 87.00 99 SER A O 1
ATOM 725 N N . VAL A 1 100 ? -9.505 -9.121 9.851 1.00 90.81 100 VAL A N 1
ATOM 726 C CA . VAL A 1 100 ? -9.169 -8.416 8.604 1.00 90.81 100 VAL A CA 1
ATOM 727 C C . VAL A 1 100 ? -7.734 -7.888 8.633 1.00 90.81 100 VAL A C 1
ATOM 729 O O . VAL A 1 100 ? -7.000 -8.068 7.667 1.00 90.81 100 VAL A O 1
ATOM 732 N N . SER A 1 101 ? -7.291 -7.292 9.745 1.00 90.25 101 SER A N 1
ATOM 733 C CA . SER A 1 101 ? -5.914 -6.799 9.889 1.00 90.25 101 SER A CA 1
ATOM 734 C C . SER A 1 101 ? -4.888 -7.934 9.842 1.00 90.25 101 SER A C 1
ATOM 736 O O . SER A 1 101 ? -3.819 -7.765 9.260 1.00 90.25 101 SER A O 1
ATOM 738 N N . VAL A 1 102 ? -5.223 -9.101 10.404 1.00 91.88 102 VAL A N 1
ATOM 739 C CA . VAL A 1 102 ? -4.392 -10.310 10.290 1.00 91.88 102 VAL A CA 1
ATOM 740 C C . VAL A 1 102 ? -4.307 -10.770 8.834 1.00 91.88 102 VAL A C 1
ATOM 742 O O . VAL A 1 102 ? -3.210 -11.043 8.353 1.00 91.88 102 VAL A O 1
ATOM 745 N N . GLY A 1 103 ? -5.432 -10.792 8.114 1.00 93.19 103 GLY A N 1
ATOM 746 C CA . GLY A 1 103 ? -5.467 -11.121 6.688 1.00 93.19 103 GLY A CA 1
ATOM 747 C C . GLY A 1 103 ? -4.608 -10.176 5.843 1.00 93.19 103 GLY A C 1
ATOM 748 O O . GLY A 1 103 ? -3.797 -10.637 5.044 1.00 93.19 103 GLY A O 1
ATOM 749 N N . LEU A 1 104 ? -4.711 -8.863 6.074 1.00 93.50 104 LEU A N 1
ATOM 750 C CA . LEU A 1 104 ? -3.871 -7.857 5.412 1.00 93.50 104 LEU A CA 1
ATOM 751 C C . LEU A 1 104 ? -2.378 -8.105 5.664 1.00 93.50 104 LEU A C 1
ATOM 753 O O . LEU A 1 104 ? -1.587 -8.102 4.722 1.00 93.50 104 LEU A O 1
ATOM 757 N N . ALA A 1 105 ? -1.995 -8.360 6.919 1.00 93.06 105 ALA A N 1
ATOM 758 C CA . ALA A 1 105 ? -0.610 -8.647 7.277 1.00 93.06 105 ALA A CA 1
ATOM 759 C C . ALA A 1 105 ? -0.099 -9.938 6.618 1.00 93.06 105 ALA A C 1
ATOM 761 O O . ALA A 1 105 ? 1.016 -9.958 6.102 1.00 93.06 105 ALA A O 1
ATOM 762 N N . MET A 1 106 ? -0.910 -10.999 6.584 1.00 94.81 106 MET A N 1
ATOM 763 C CA . MET A 1 106 ? -0.547 -12.258 5.926 1.00 94.81 106 MET A CA 1
ATOM 764 C C . MET A 1 106 ? -0.310 -12.075 4.425 1.00 94.81 106 MET A C 1
ATOM 766 O O . MET A 1 106 ? 0.713 -12.535 3.921 1.00 94.81 106 MET A O 1
ATOM 770 N N . VAL A 1 107 ? -1.208 -11.377 3.719 1.00 95.31 107 VAL A N 1
ATOM 771 C CA . VAL A 1 107 ? -1.054 -11.115 2.276 1.00 95.31 107 VAL A CA 1
ATOM 772 C C . VAL A 1 107 ? 0.199 -10.279 2.007 1.00 95.31 107 VAL A C 1
ATOM 774 O O . VAL A 1 107 ? 0.978 -10.617 1.117 1.00 95.31 107 VAL A O 1
ATOM 777 N N . TYR A 1 108 ? 0.454 -9.242 2.810 1.00 91.94 108 TYR A N 1
ATOM 778 C CA . TYR A 1 108 ? 1.658 -8.417 2.685 1.00 91.94 108 TYR A CA 1
ATOM 779 C C . TYR A 1 108 ? 2.955 -9.213 2.905 1.00 91.94 108 TYR A C 1
ATOM 781 O O . TYR A 1 108 ? 3.909 -9.082 2.131 1.00 91.94 108 TYR A O 1
ATOM 789 N N . LEU A 1 109 ? 3.003 -10.050 3.946 1.00 92.94 109 LEU A N 1
ATOM 790 C CA . LEU A 1 109 ? 4.171 -10.881 4.248 1.00 92.94 109 LEU A CA 1
ATOM 791 C C . LEU A 1 109 ? 4.411 -11.928 3.159 1.00 92.94 109 LEU A C 1
ATOM 793 O O . LEU A 1 109 ? 5.554 -12.112 2.745 1.00 92.94 109 LEU A O 1
ATOM 797 N N . LEU A 1 110 ? 3.348 -12.561 2.654 1.00 92.69 110 LEU A N 1
ATOM 798 C CA . LEU A 1 110 ? 3.432 -13.498 1.535 1.00 92.69 110 LEU A CA 1
ATOM 799 C C . LEU A 1 110 ? 3.985 -12.807 0.284 1.00 92.69 110 LEU A C 1
ATOM 801 O O . LEU A 1 110 ? 4.924 -13.313 -0.323 1.00 92.69 110 LEU A O 1
ATOM 805 N N . ASN A 1 111 ? 3.454 -11.632 -0.066 1.00 91.00 111 ASN A N 1
ATOM 806 C CA . ASN A 1 111 ? 3.945 -10.846 -1.194 1.00 91.00 111 ASN A CA 1
ATOM 807 C C . ASN A 1 111 ? 5.434 -10.521 -1.041 1.00 91.00 111 ASN A C 1
ATOM 809 O O . ASN A 1 111 ? 6.229 -10.784 -1.939 1.00 91.00 111 ASN A O 1
ATOM 813 N N . THR A 1 112 ? 5.823 -10.000 0.124 1.00 88.19 112 THR A N 1
ATOM 814 C CA . THR A 1 112 ? 7.216 -9.637 0.418 1.00 88.19 112 THR A CA 1
ATOM 815 C C . THR A 1 112 ? 8.141 -10.848 0.310 1.00 88.19 112 THR A C 1
ATOM 817 O O . THR A 1 112 ? 9.229 -10.740 -0.249 1.00 88.19 112 THR A O 1
ATOM 820 N N . TYR A 1 113 ? 7.702 -12.014 0.788 1.00 89.25 113 TYR A N 1
ATOM 821 C CA . TYR A 1 113 ? 8.450 -13.263 0.688 1.00 89.25 113 TYR A CA 1
ATOM 822 C C . TYR A 1 113 ? 8.615 -13.736 -0.764 1.00 89.25 113 TYR A C 1
ATOM 824 O O . TYR A 1 113 ? 9.718 -14.088 -1.176 1.00 89.25 113 TYR A O 1
ATOM 832 N N . VAL A 1 114 ? 7.549 -13.691 -1.569 1.00 88.38 114 VAL A N 1
ATOM 833 C CA . VAL A 1 114 ? 7.610 -14.066 -2.991 1.00 88.38 114 VAL A CA 1
ATOM 834 C C . VAL A 1 114 ? 8.534 -13.124 -3.763 1.00 88.38 114 VAL A C 1
ATOM 836 O O . VAL A 1 114 ? 9.376 -13.600 -4.526 1.00 88.38 114 VAL A O 1
ATOM 839 N N . VAL A 1 115 ? 8.427 -11.813 -3.525 1.00 85.81 115 VAL A N 1
ATOM 840 C CA . VAL A 1 115 ? 9.292 -10.793 -4.138 1.00 85.81 115 VAL A CA 1
ATOM 841 C C . VAL A 1 115 ? 10.743 -10.947 -3.683 1.00 85.81 115 VAL A C 1
ATOM 843 O O . VAL A 1 115 ? 11.641 -10.756 -4.490 1.00 85.81 115 VAL A O 1
ATOM 846 N N . PHE A 1 116 ? 11.006 -11.341 -2.437 1.00 85.56 116 PHE A N 1
ATOM 847 C CA . PHE A 1 116 ? 12.367 -11.622 -1.973 1.00 85.56 116 PHE A CA 1
ATOM 848 C C . PHE A 1 116 ? 13.003 -12.815 -2.701 1.00 85.56 116 PHE A C 1
ATOM 850 O O . PHE A 1 116 ? 14.185 -12.777 -3.028 1.00 85.56 116 PHE A O 1
ATOM 857 N N . LEU A 1 117 ? 12.225 -13.868 -2.968 1.00 85.62 117 LEU A N 1
ATOM 858 C CA . LEU A 1 117 ? 12.721 -15.070 -3.641 1.00 85.62 117 LEU A CA 1
ATOM 859 C C . LEU A 1 117 ? 12.894 -14.899 -5.157 1.00 85.62 117 LEU A C 1
ATOM 861 O O . LEU A 1 117 ? 13.793 -15.507 -5.731 1.00 85.62 117 LEU A O 1
ATOM 865 N N . HIS A 1 118 ? 12.029 -14.112 -5.804 1.00 82.38 118 HIS A N 1
ATOM 866 C CA . HIS A 1 118 ? 11.963 -14.007 -7.271 1.00 82.38 118 HIS A CA 1
ATOM 867 C C . HIS A 1 118 ? 12.387 -12.636 -7.817 1.00 82.38 118 HIS A C 1
ATOM 869 O O . HIS A 1 118 ? 12.550 -12.480 -9.025 1.00 82.38 118 HIS A O 1
ATOM 875 N N . GLY A 1 119 ? 12.547 -11.634 -6.954 1.00 68.94 119 GLY A N 1
ATOM 876 C CA . GLY A 1 119 ? 13.012 -10.299 -7.312 1.00 68.94 119 GLY A CA 1
ATOM 877 C C . GLY A 1 119 ? 14.534 -10.241 -7.336 1.00 68.94 119 GLY A C 1
ATOM 878 O O . GLY A 1 119 ? 15.151 -9.933 -6.316 1.00 68.94 119 GLY A O 1
ATOM 879 N N . ALA A 1 120 ? 15.121 -10.534 -8.498 1.00 53.38 120 ALA A N 1
ATOM 880 C CA . ALA A 1 120 ? 16.507 -10.177 -8.810 1.00 53.38 120 ALA A CA 1
ATOM 881 C C . ALA A 1 120 ? 16.666 -8.642 -8.880 1.00 53.38 120 ALA A C 1
ATOM 883 O O . ALA A 1 120 ? 15.851 -7.999 -9.579 1.00 53.38 120 ALA A O 1
#

Sequence (120 aa):
SFVGSLFVAMATTLPELAVTLSALRLGALDMAIGNLLGSNLFNVTIVAVDDLFYRPGVLLADVSLVHAVTASSAIVMTGLAVVGLFFRPRDRVLRAVGSVSVGLAMV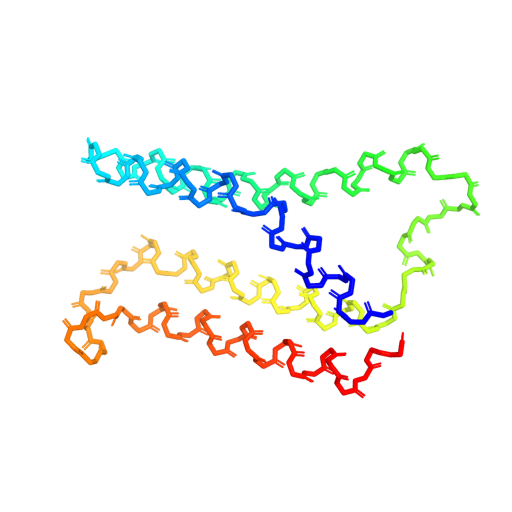YLLNTYVVFLHGA